Protein AF-A0A368NRH1-F1 (afdb_monomer_lite)

Sequence (170 aa):
MRRTTVAALVFIGTIIFSEVVGFGVSTLIMRAVRAFGGPPAVKIDLQSKLGCPSGSLADLKRRFSDDTLKLERGADSLFICSDNSINTTVEDAPRVLAREFPGCLNYITGSLRMLRESDAICALPDNRGYICDGVKGTEGQGIDALGTQSSVVSLCTPETLTKFGFALGF

Organism: Agrobacterium vitis (NCBI:txid373)

Secondary structure (DSSP, 8-state):
----------------------SSHHHHHHHHHHHHSPSPEEEEEEESSTT-GGGBHHHHHTTSS-TT-EEETTGGGEEEEEEEEEEEETTTHHHHHHHH-TTTEEEETTEEEE-TT-TTEEEPGGG--EEEETTGGGS---GGGG--TTPPPPBPPHHHHHHHT-----

Foldseek 3Di:
DDDDDDDDDDDDDDDDDDDDDPDDPVVVVVVVVVVPDDADKDKQQQAQAPQSVSQQQLVLLVQAPDPLAAEALQSNLEREHDRDMDIDGSDCVLVVVCQQQVLAWDDDDRYTAGQQQGPQKAAEPPRSGIYGDSVSRNDHDDPCSSPDSPRHHHHDDPVSCVRSVHDDDD

Radius of gyration: 26.69 Å; chains: 1; bounding box: 38×49×93 Å

pLDDT: mean 78.67, std 19.0, range [37.0, 95.38]

Structure (mmCIF, N/CA/C/O backbone):
data_AF-A0A368NRH1-F1
#
_entry.id   AF-A0A368NRH1-F1
#
loop_
_atom_site.group_PDB
_atom_site.id
_atom_site.type_symbol
_atom_site.label_atom_id
_atom_site.label_alt_id
_atom_site.label_comp_id
_atom_site.label_asym_id
_atom_site.label_entity_id
_atom_site.label_seq_id
_atom_site.pdbx_PDB_ins_code
_atom_site.Cartn_x
_atom_site.Cartn_y
_atom_site.Cartn_z
_atom_site.occupancy
_atom_site.B_iso_or_equiv
_atom_site.auth_seq_id
_atom_site.auth_comp_id
_atom_site.auth_asym_id
_atom_site.auth_atom_id
_atom_site.pdbx_PDB_model_num
ATOM 1 N N . MET A 1 1 ? 16.362 22.471 -75.615 1.00 40.59 1 MET A N 1
ATOM 2 C CA . MET A 1 1 ? 16.779 21.181 -76.215 1.00 40.59 1 MET A CA 1
ATOM 3 C C . MET A 1 1 ? 16.198 20.044 -75.385 1.00 40.59 1 MET A C 1
ATOM 5 O O . MET A 1 1 ? 16.057 20.193 -74.182 1.00 40.59 1 MET A O 1
ATOM 9 N N . ARG A 1 2 ? 15.755 18.982 -76.057 1.00 41.38 2 ARG A N 1
ATOM 10 C CA . ARG A 1 2 ? 14.773 17.968 -75.638 1.00 41.38 2 ARG A CA 1
ATOM 11 C C . ARG A 1 2 ? 15.447 16.587 -75.625 1.00 41.38 2 ARG A C 1
ATOM 13 O O . ARG A 1 2 ? 16.198 16.330 -76.561 1.00 41.38 2 ARG A O 1
ATOM 20 N N . ARG A 1 3 ? 15.148 15.744 -74.622 1.00 40.94 3 ARG A N 1
ATOM 21 C CA . ARG A 1 3 ? 15.178 14.249 -74.553 1.00 40.94 3 ARG A CA 1
ATOM 22 C C . ARG A 1 3 ? 15.087 13.882 -73.053 1.00 40.94 3 ARG A C 1
ATOM 24 O O . ARG A 1 3 ? 16.048 14.129 -72.346 1.00 40.94 3 ARG A O 1
ATOM 31 N N . THR A 1 4 ? 13.953 13.580 -72.409 1.00 40.84 4 THR A N 1
ATOM 32 C CA . THR A 1 4 ? 13.060 12.395 -72.456 1.00 40.84 4 THR A CA 1
ATOM 33 C C . THR A 1 4 ? 13.727 11.046 -72.720 1.00 40.84 4 THR A C 1
ATOM 35 O O . THR A 1 4 ? 13.985 10.727 -73.876 1.00 40.84 4 THR A O 1
ATOM 38 N N . THR A 1 5 ? 13.827 10.234 -71.659 1.00 45.88 5 THR A N 1
ATOM 39 C CA . THR A 1 5 ? 13.509 8.794 -71.661 1.00 45.88 5 THR A CA 1
ATOM 40 C C . THR A 1 5 ? 12.947 8.398 -70.294 1.00 45.88 5 THR A C 1
ATOM 42 O O . THR A 1 5 ? 13.448 8.812 -69.253 1.00 45.88 5 THR A O 1
ATOM 45 N N . VAL A 1 6 ? 11.850 7.653 -70.356 1.00 40.53 6 VAL A N 1
ATOM 46 C CA . VAL A 1 6 ? 10.971 7.148 -69.296 1.00 40.53 6 VAL A CA 1
ATOM 47 C C . VAL A 1 6 ? 11.206 5.634 -69.177 1.00 40.53 6 VAL A C 1
ATOM 49 O O . VAL A 1 6 ? 11.652 5.037 -70.154 1.00 40.53 6 VAL A O 1
ATOM 52 N N . ALA A 1 7 ? 10.769 5.041 -68.054 1.00 38.56 7 ALA A N 1
ATOM 53 C CA . ALA A 1 7 ? 10.416 3.618 -67.871 1.00 38.56 7 ALA A CA 1
ATOM 54 C C . ALA A 1 7 ? 11.584 2.615 -67.728 1.00 38.56 7 ALA A C 1
ATOM 56 O O . ALA A 1 7 ? 12.640 2.799 -68.309 1.00 38.56 7 ALA A O 1
ATOM 57 N N . ALA A 1 8 ? 11.475 1.498 -67.005 1.00 37.28 8 ALA A N 1
ATOM 58 C CA . ALA A 1 8 ? 10.444 0.944 -66.126 1.00 37.28 8 ALA A CA 1
ATOM 59 C C . ALA A 1 8 ? 11.030 -0.297 -65.406 1.00 37.28 8 ALA A C 1
ATOM 61 O O . ALA A 1 8 ? 11.963 -0.913 -65.906 1.00 37.28 8 ALA A O 1
ATOM 62 N N . LEU A 1 9 ? 10.439 -0.628 -64.251 1.00 42.88 9 LEU A N 1
ATOM 63 C CA . LEU A 1 9 ? 10.135 -1.970 -63.719 1.00 42.88 9 LEU A CA 1
ATOM 64 C C . LEU A 1 9 ? 11.063 -3.160 -64.035 1.00 42.88 9 LEU A C 1
ATOM 66 O O . LEU A 1 9 ? 11.099 -3.633 -65.164 1.00 42.88 9 LEU A O 1
ATOM 70 N N . VAL A 1 10 ? 11.540 -3.815 -62.967 1.00 42.72 10 VAL A N 1
ATOM 71 C CA . VAL A 1 10 ? 11.446 -5.284 -62.848 1.00 42.72 10 VAL A CA 1
ATOM 72 C C . VAL A 1 10 ? 10.929 -5.637 -61.448 1.00 42.72 10 VAL A C 1
ATOM 74 O O . VAL A 1 10 ? 11.670 -5.741 -60.477 1.00 42.72 10 VAL A O 1
ATOM 77 N N . PHE A 1 11 ? 9.606 -5.761 -61.362 1.00 47.41 11 PHE A N 1
ATOM 78 C CA . PHE A 1 11 ? 8.942 -6.755 -60.518 1.00 47.41 11 PHE A CA 1
ATOM 79 C C . PHE A 1 11 ? 9.050 -8.115 -61.248 1.00 47.41 11 PHE A C 1
ATOM 81 O O . PHE A 1 11 ? 9.166 -8.105 -62.473 1.00 47.41 11 PHE A O 1
ATOM 88 N N . ILE A 1 12 ? 8.889 -9.234 -60.520 1.00 44.72 12 ILE A N 1
ATOM 89 C CA . ILE A 1 12 ? 8.847 -10.663 -60.953 1.00 44.72 12 ILE A CA 1
ATOM 90 C C . ILE A 1 12 ? 10.191 -11.398 -60.724 1.00 44.72 12 ILE A C 1
ATOM 92 O O . ILE A 1 12 ? 11.237 -10.901 -61.111 1.00 44.72 12 ILE A O 1
ATOM 96 N N . GLY A 1 13 ? 10.259 -12.583 -60.103 1.00 41.16 13 GLY A N 1
ATOM 97 C CA . GLY A 1 13 ? 9.217 -13.555 -59.740 1.00 41.16 13 GLY A CA 1
ATOM 98 C C . GLY A 1 13 ? 9.699 -14.491 -58.619 1.00 41.16 13 GLY A C 1
ATOM 99 O O . GLY A 1 13 ? 10.891 -14.703 -58.441 1.00 41.16 13 GLY A O 1
ATOM 100 N N . THR A 1 14 ? 8.829 -14.822 -57.666 1.00 40.34 14 THR A N 1
ATOM 101 C CA . THR A 1 14 ? 8.005 -16.049 -57.601 1.00 40.34 14 THR A CA 1
ATOM 102 C C . THR A 1 14 ? 8.775 -17.349 -57.362 1.00 40.34 14 THR A C 1
ATOM 104 O O . THR A 1 14 ? 9.386 -17.897 -58.267 1.00 40.34 14 THR A O 1
ATOM 107 N N . ILE A 1 15 ? 8.593 -17.852 -56.136 1.00 48.81 15 ILE A N 1
ATOM 108 C CA . ILE A 1 15 ? 8.242 -19.235 -55.783 1.00 48.81 15 ILE A CA 1
ATOM 109 C C . ILE A 1 15 ? 9.122 -20.326 -56.408 1.00 48.81 15 ILE A C 1
ATOM 111 O O . ILE A 1 15 ? 8.844 -20.828 -57.492 1.00 48.81 15 ILE A O 1
ATOM 115 N N . ILE A 1 16 ? 10.076 -20.813 -55.613 1.00 42.44 16 ILE A N 1
ATOM 116 C CA . ILE A 1 16 ? 10.471 -22.220 -55.659 1.00 42.44 16 ILE A CA 1
ATOM 117 C C . ILE A 1 16 ? 10.045 -22.833 -54.326 1.00 42.44 16 ILE A C 1
ATOM 119 O O . ILE A 1 16 ? 10.648 -22.593 -53.282 1.00 42.44 16 ILE A O 1
ATOM 123 N N . PHE A 1 17 ? 8.946 -23.586 -54.371 1.00 47.47 17 PHE A N 1
ATOM 124 C CA . PHE A 1 17 ? 8.647 -24.610 -53.380 1.00 47.47 17 PHE A CA 1
ATOM 125 C C . PHE A 1 17 ? 9.759 -25.655 -53.445 1.00 47.47 17 PHE A C 1
ATOM 127 O O . PHE A 1 17 ? 9.938 -26.280 -54.488 1.00 47.47 17 PHE A O 1
ATOM 134 N N . SER A 1 18 ? 10.472 -25.855 -52.344 1.00 37.00 18 SER A N 1
ATOM 135 C CA . SER A 1 18 ? 10.922 -27.169 -51.872 1.00 37.00 18 SER A CA 1
ATOM 136 C C . SER A 1 18 ? 11.468 -26.981 -50.461 1.00 37.00 18 SER A C 1
ATOM 138 O O . SER A 1 18 ? 12.488 -26.336 -50.266 1.00 37.00 18 SER A O 1
ATOM 140 N N . GLU A 1 19 ? 10.638 -27.416 -49.516 1.00 44.41 19 GLU A N 1
ATOM 141 C CA . GLU A 1 19 ? 10.880 -27.959 -48.176 1.00 44.41 19 GLU A CA 1
ATOM 142 C C . GLU A 1 19 ? 12.279 -27.788 -47.540 1.00 44.41 19 GLU A C 1
ATOM 144 O O . GLU A 1 19 ? 13.307 -27.925 -48.190 1.00 44.41 19 GLU A O 1
ATOM 149 N N . VAL A 1 20 ? 12.287 -27.604 -46.207 1.00 43.78 20 VAL A N 1
ATOM 150 C CA . VAL A 1 20 ? 13.444 -27.391 -45.301 1.00 43.78 20 VAL A CA 1
ATOM 151 C C . VAL A 1 20 ? 13.915 -25.917 -45.298 1.00 43.78 20 VAL A C 1
ATOM 153 O O . VAL A 1 20 ? 14.646 -25.485 -46.170 1.00 43.78 20 VAL A O 1
ATOM 156 N N . VAL A 1 21 ? 13.477 -25.010 -44.410 1.00 42.09 21 VAL A N 1
ATOM 157 C CA . VAL A 1 21 ? 13.669 -24.989 -42.948 1.00 42.09 21 VAL A CA 1
ATOM 158 C C . VAL A 1 21 ? 12.499 -24.230 -42.295 1.00 42.09 21 VAL A C 1
ATOM 160 O O . VAL A 1 21 ? 12.493 -23.005 -42.179 1.00 42.09 21 VAL A O 1
ATOM 163 N N . GLY A 1 22 ? 11.483 -24.956 -41.840 1.00 39.59 22 GLY A N 1
ATOM 164 C CA . GLY A 1 22 ? 10.405 -24.408 -41.018 1.00 39.59 22 GLY A CA 1
ATOM 165 C C . GLY A 1 22 ? 10.819 -24.252 -39.557 1.00 39.59 22 GLY A C 1
ATOM 166 O O . GLY A 1 22 ? 10.185 -24.850 -38.712 1.00 39.59 22 GLY A O 1
ATOM 167 N N . PHE A 1 23 ? 11.880 -23.509 -39.236 1.00 43.56 23 PHE A N 1
ATOM 168 C CA . PHE A 1 23 ? 12.257 -23.199 -37.848 1.00 43.56 23 PHE A CA 1
ATOM 169 C C . PHE A 1 23 ? 13.151 -21.951 -37.825 1.00 43.56 23 PHE A C 1
ATOM 171 O O . PHE A 1 23 ? 14.324 -22.026 -38.171 1.00 43.56 23 PHE A O 1
ATOM 178 N N . GLY A 1 24 ? 12.621 -20.797 -37.401 1.00 43.78 24 GLY A N 1
ATOM 179 C CA . GLY A 1 24 ? 13.482 -19.697 -36.929 1.00 43.78 24 GLY A CA 1
ATOM 180 C C . GLY A 1 24 ? 13.053 -18.263 -37.238 1.00 43.78 24 GLY A C 1
ATOM 181 O O . GLY A 1 24 ? 13.501 -17.352 -36.548 1.00 43.78 24 GLY A O 1
ATOM 182 N N . VAL A 1 25 ? 12.174 -18.017 -38.214 1.00 42.28 25 VAL A N 1
ATOM 183 C CA . VAL A 1 25 ? 11.801 -16.625 -38.552 1.00 42.28 25 VAL A CA 1
ATOM 184 C C . VAL A 1 25 ? 10.762 -16.066 -37.569 1.00 42.28 25 VAL A C 1
ATOM 186 O O . VAL A 1 25 ? 10.838 -14.906 -37.167 1.00 42.28 25 VAL A O 1
ATOM 189 N N . SER A 1 26 ? 9.847 -16.906 -37.075 1.00 47.38 26 SER A N 1
ATOM 190 C CA . SER A 1 26 ? 8.817 -16.487 -36.111 1.00 47.38 26 SER A CA 1
ATOM 191 C C . SER A 1 26 ? 9.381 -16.158 -34.725 1.00 47.38 26 SER A C 1
ATOM 193 O O . SER A 1 26 ? 8.859 -15.280 -34.045 1.00 47.38 26 SER A O 1
ATOM 195 N N . THR A 1 27 ? 10.465 -16.810 -34.298 1.00 47.38 27 THR A N 1
ATOM 196 C CA . THR A 1 27 ? 11.099 -16.556 -32.993 1.00 47.38 27 THR A CA 1
ATOM 197 C C . THR A 1 27 ? 11.981 -15.309 -32.996 1.00 47.38 27 THR A C 1
ATOM 199 O O . THR A 1 27 ? 12.048 -14.616 -31.979 1.00 47.38 27 THR A O 1
ATOM 202 N N . LEU A 1 28 ? 12.615 -14.975 -34.124 1.00 47.12 28 LEU A N 1
ATOM 203 C CA . LEU A 1 28 ? 13.419 -13.755 -34.253 1.00 47.12 28 LEU A CA 1
ATOM 204 C C . LEU A 1 28 ? 12.551 -12.495 -34.344 1.00 47.12 28 LEU A C 1
ATOM 206 O O . LEU A 1 28 ? 12.855 -11.514 -33.669 1.00 47.12 28 LEU A O 1
ATOM 210 N N . ILE A 1 29 ? 11.430 -12.537 -35.075 1.00 50.16 29 ILE A N 1
ATOM 211 C CA . ILE A 1 29 ? 10.482 -11.409 -35.132 1.00 50.16 29 ILE A CA 1
ATOM 212 C C . ILE A 1 29 ? 9.848 -11.172 -33.751 1.00 50.16 29 ILE A C 1
ATOM 214 O O . ILE A 1 29 ? 9.763 -10.034 -33.295 1.00 50.16 29 ILE A O 1
ATOM 218 N N . MET A 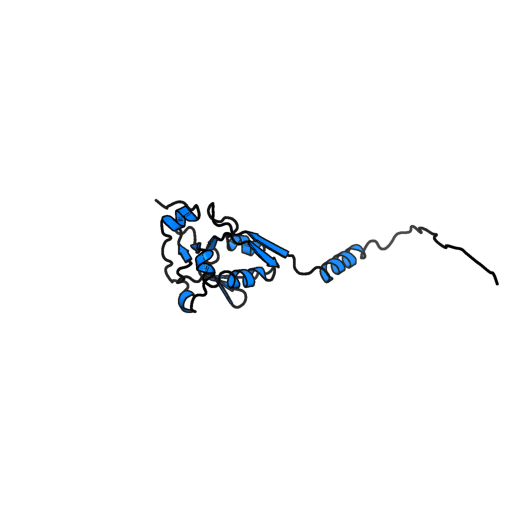1 30 ? 9.492 -12.235 -33.022 1.00 49.75 30 MET A N 1
ATOM 219 C CA . MET A 1 30 ? 8.916 -12.115 -31.676 1.00 49.75 30 MET A CA 1
ATOM 220 C C . MET A 1 30 ? 9.931 -11.590 -30.636 1.00 49.75 30 MET A C 1
ATOM 222 O O . MET A 1 30 ? 9.554 -10.854 -29.723 1.00 49.75 30 MET A O 1
ATOM 226 N N . ARG A 1 31 ? 11.230 -11.898 -30.791 1.00 47.41 31 ARG A N 1
ATOM 227 C CA . ARG A 1 31 ? 12.310 -11.295 -29.983 1.00 47.41 31 ARG A CA 1
ATOM 228 C C . ARG A 1 31 ? 12.584 -9.837 -30.355 1.00 47.41 31 ARG A C 1
ATOM 230 O O . ARG A 1 31 ? 12.831 -9.041 -29.457 1.00 47.41 31 ARG A O 1
ATOM 237 N N . ALA A 1 32 ? 12.492 -9.472 -31.634 1.00 49.22 32 ALA A N 1
ATOM 238 C CA . ALA A 1 32 ? 12.665 -8.091 -32.080 1.00 49.22 32 ALA A CA 1
ATOM 239 C C . ALA A 1 32 ? 11.534 -7.172 -31.579 1.00 49.22 32 ALA A C 1
ATOM 241 O O . ALA A 1 32 ? 11.808 -6.062 -31.139 1.00 49.22 32 ALA A O 1
ATOM 242 N N . VAL A 1 33 ? 10.282 -7.646 -31.534 1.00 50.41 33 VAL A N 1
ATOM 243 C CA . VAL A 1 33 ? 9.160 -6.870 -30.965 1.00 50.41 33 VAL A CA 1
ATOM 244 C C . VAL A 1 33 ? 9.328 -6.648 -29.452 1.00 50.41 33 VAL A C 1
ATOM 246 O O . VAL A 1 33 ? 9.021 -5.566 -28.958 1.00 50.41 33 VAL A O 1
ATOM 249 N N . ARG A 1 34 ? 9.903 -7.612 -28.715 1.00 50.22 34 ARG A N 1
ATOM 250 C CA . ARG A 1 34 ? 10.279 -7.424 -27.297 1.00 50.22 34 ARG A CA 1
ATOM 251 C C . ARG A 1 34 ? 11.492 -6.512 -27.088 1.00 50.22 34 ARG A C 1
ATOM 253 O O . ARG A 1 34 ? 11.637 -5.975 -26.002 1.00 50.22 34 ARG A O 1
ATOM 260 N N . ALA A 1 35 ? 12.350 -6.337 -28.093 1.00 51.16 35 ALA A N 1
ATOM 261 C CA . ALA A 1 35 ? 13.535 -5.484 -27.990 1.00 51.16 35 ALA A CA 1
ATOM 262 C C . ALA A 1 35 ? 13.232 -3.983 -28.184 1.00 51.16 35 ALA A C 1
ATOM 264 O O . ALA A 1 35 ? 14.062 -3.155 -27.823 1.00 51.16 35 ALA A O 1
ATOM 265 N N . PHE A 1 36 ? 12.059 -3.630 -28.730 1.00 53.44 36 PHE A N 1
ATOM 266 C CA . PHE A 1 36 ? 11.663 -2.238 -29.005 1.00 53.44 36 PHE A CA 1
ATOM 267 C C . PHE A 1 36 ? 10.376 -1.783 -28.295 1.00 53.44 36 PHE A C 1
ATOM 269 O O . PHE A 1 36 ? 10.039 -0.602 -28.348 1.00 53.44 36 PHE A O 1
ATOM 276 N N . GLY A 1 37 ? 9.651 -2.684 -27.627 1.00 53.78 37 GLY A N 1
ATOM 277 C CA . GLY A 1 37 ? 8.519 -2.321 -26.775 1.00 53.78 37 GLY A CA 1
ATOM 278 C C . GLY A 1 37 ? 9.011 -1.922 -25.389 1.00 53.78 37 GLY A C 1
ATOM 279 O O . GLY A 1 37 ? 9.539 -2.767 -24.672 1.00 53.78 37 GLY A O 1
ATOM 280 N N . GLY A 1 38 ? 8.848 -0.652 -25.009 1.00 61.22 38 GLY A N 1
ATOM 281 C CA . GLY A 1 38 ? 9.067 -0.217 -23.626 1.00 61.22 38 GLY A CA 1
ATOM 282 C C . GLY A 1 38 ? 8.230 -1.038 -22.628 1.00 61.22 38 GLY A C 1
ATOM 283 O O . GLY A 1 38 ? 7.280 -1.715 -23.037 1.00 61.22 38 GLY A O 1
ATOM 284 N N . PRO A 1 39 ? 8.569 -1.006 -21.327 1.00 68.75 39 PRO A N 1
ATOM 285 C CA . PRO A 1 39 ? 7.864 -1.787 -20.317 1.00 68.75 39 PRO A CA 1
ATOM 286 C C . PRO A 1 39 ? 6.352 -1.509 -20.372 1.00 68.75 39 PRO A C 1
ATOM 288 O O . PRO A 1 39 ? 5.951 -0.357 -20.578 1.00 68.75 39 PRO A O 1
ATOM 291 N N . PRO A 1 40 ? 5.495 -2.542 -20.234 1.00 78.62 40 PRO A N 1
ATOM 292 C CA . PRO A 1 40 ? 4.072 -2.382 -20.477 1.00 78.62 40 PRO A CA 1
ATOM 293 C C . PRO A 1 40 ? 3.474 -1.350 -19.521 1.00 78.62 40 PRO A C 1
ATOM 295 O O . PRO A 1 40 ? 3.648 -1.426 -18.300 1.00 78.62 40 PRO A O 1
ATOM 298 N N . ALA A 1 41 ? 2.776 -0.372 -20.096 1.00 82.62 41 ALA A N 1
ATOM 299 C CA . ALA A 1 41 ? 2.061 0.635 -19.332 1.00 82.62 41 ALA A CA 1
ATOM 300 C C . ALA A 1 41 ? 0.893 -0.013 -18.578 1.00 82.62 41 ALA A C 1
ATOM 302 O O . ALA A 1 41 ? 0.161 -0.842 -19.124 1.00 82.62 41 ALA A O 1
ATOM 303 N N . VAL A 1 42 ? 0.705 0.395 -17.328 1.00 85.56 42 VAL A N 1
ATOM 304 C CA . VAL A 1 42 ? -0.390 -0.027 -16.463 1.00 85.56 42 VAL A CA 1
ATOM 305 C C . VAL A 1 42 ? -1.068 1.204 -15.873 1.00 85.56 42 VAL A C 1
ATOM 307 O O . VAL A 1 42 ? -0.416 2.143 -15.410 1.00 85.56 42 VAL A O 1
ATOM 310 N N . LYS A 1 43 ? -2.399 1.187 -15.894 1.00 87.62 43 LYS A N 1
ATOM 311 C CA . LYS A 1 43 ? -3.235 2.149 -15.182 1.00 87.62 43 LYS A CA 1
ATOM 312 C C . LYS A 1 43 ? -3.776 1.484 -13.923 1.00 87.62 43 LYS A C 1
ATOM 314 O O . LYS A 1 43 ? -4.375 0.410 -13.998 1.00 87.62 43 LYS A O 1
ATOM 319 N N . ILE A 1 44 ? -3.543 2.112 -12.778 1.00 87.19 44 ILE A N 1
ATOM 320 C CA . ILE A 1 44 ? -4.012 1.660 -11.470 1.00 87.19 44 ILE A CA 1
ATOM 321 C C . ILE A 1 44 ? -5.106 2.623 -11.019 1.00 87.19 44 ILE A C 1
ATOM 323 O O . ILE A 1 44 ? -4.828 3.770 -10.676 1.00 87.19 44 ILE A O 1
ATOM 327 N N . ASP A 1 45 ? -6.349 2.154 -11.041 1.00 87.00 45 ASP A N 1
ATOM 328 C CA . ASP A 1 45 ? -7.510 2.890 -10.546 1.00 87.00 45 ASP A CA 1
ATOM 329 C C . ASP A 1 45 ? -7.806 2.426 -9.120 1.00 87.00 45 ASP A C 1
ATOM 331 O O . ASP A 1 45 ? -8.258 1.305 -8.929 1.00 87.00 45 ASP A O 1
ATOM 335 N N . LEU A 1 46 ? -7.522 3.253 -8.116 1.00 85.38 46 LEU A N 1
ATOM 336 C CA . LEU A 1 46 ? -7.585 2.832 -6.710 1.00 85.38 46 LEU A CA 1
ATOM 337 C C . LEU A 1 46 ? -9.021 2.784 -6.179 1.00 85.38 46 LEU A C 1
ATOM 339 O O . LEU A 1 46 ? -9.373 1.861 -5.447 1.00 85.38 46 LEU A O 1
ATOM 343 N N . GLN A 1 47 ? -9.856 3.710 -6.660 1.00 86.88 47 GLN A N 1
ATOM 344 C CA . GLN A 1 47 ? -11.244 3.933 -6.253 1.00 86.88 47 GLN A CA 1
ATOM 345 C C . GLN A 1 47 ? -11.361 4.316 -4.767 1.00 86.88 47 GLN A C 1
ATOM 347 O O . GLN A 1 47 ? -10.760 3.715 -3.885 1.00 86.88 47 GLN A O 1
ATOM 352 N N . SER A 1 48 ? -12.180 5.319 -4.462 1.00 86.31 48 SER A N 1
ATOM 353 C CA . SER A 1 48 ? -12.432 5.772 -3.084 1.00 86.31 48 SER A CA 1
ATOM 354 C C . SER A 1 48 ? -13.750 5.242 -2.504 1.00 86.31 48 SER A C 1
ATOM 356 O O . SER A 1 48 ? -14.220 5.720 -1.477 1.00 86.31 48 SER A O 1
ATOM 358 N N . LYS A 1 49 ? -14.418 4.304 -3.180 1.00 85.75 49 LYS A N 1
ATOM 359 C CA . LYS A 1 49 ? -15.762 3.833 -2.812 1.00 85.75 49 LYS A CA 1
ATOM 360 C C . LYS A 1 49 ? -15.853 2.319 -2.917 1.00 85.75 49 LYS A C 1
ATOM 362 O O . LYS A 1 49 ? -14.991 1.682 -3.519 1.00 85.75 49 LYS A O 1
ATOM 367 N N . LEU A 1 50 ? -16.942 1.766 -2.377 1.00 85.19 50 LEU A N 1
ATOM 368 C CA . LEU A 1 50 ? -17.288 0.342 -2.472 1.00 85.19 50 LEU A CA 1
ATOM 369 C C . LEU A 1 50 ? -16.199 -0.592 -1.914 1.00 85.19 50 LEU A C 1
ATOM 371 O O . LEU A 1 50 ? -16.006 -1.694 -2.419 1.00 85.19 50 LEU A O 1
ATOM 375 N N . GLY A 1 51 ? -15.461 -0.143 -0.899 1.00 81.00 51 GLY A N 1
ATOM 376 C CA . GLY A 1 51 ? -14.363 -0.900 -0.305 1.00 81.00 51 GLY A CA 1
ATOM 377 C C . GLY A 1 51 ? -13.071 -0.894 -1.128 1.00 81.00 51 GLY A C 1
ATOM 378 O O . GLY A 1 51 ? -12.216 -1.742 -0.899 1.00 81.00 51 GLY A O 1
ATOM 379 N N . CYS A 1 52 ? -12.922 0.030 -2.085 1.00 87.38 52 CYS A N 1
ATOM 380 C CA . CYS A 1 52 ? -11.690 0.261 -2.855 1.00 87.38 52 CYS A CA 1
ATOM 381 C C . CYS A 1 52 ? -11.101 -1.034 -3.460 1.00 87.38 52 CYS A C 1
ATOM 383 O O . CYS A 1 52 ? -9.924 -1.347 -3.257 1.00 87.38 52 CYS A O 1
ATOM 385 N N . PRO A 1 53 ? -11.904 -1.825 -4.203 1.00 83.69 53 PRO A N 1
ATOM 386 C CA . PRO A 1 53 ? -11.548 -3.192 -4.598 1.00 83.69 53 PRO A CA 1
ATOM 387 C C . PRO A 1 53 ? -10.318 -3.260 -5.511 1.00 83.69 53 PRO A C 1
ATOM 389 O O . PRO A 1 53 ? -9.605 -4.258 -5.532 1.00 83.69 53 PRO A O 1
ATOM 392 N N . SER A 1 54 ? -10.050 -2.191 -6.263 1.00 85.56 54 SER A N 1
ATOM 393 C CA . SER A 1 54 ? -8.882 -2.093 -7.145 1.00 85.56 54 SER A CA 1
ATOM 394 C C . SER A 1 54 ? -7.647 -1.488 -6.458 1.00 85.56 54 SER A C 1
ATOM 396 O O . SER A 1 54 ? -6.561 -1.500 -7.036 1.00 85.56 54 SER A O 1
ATOM 398 N N . GLY A 1 55 ? -7.797 -1.009 -5.218 1.00 87.50 55 GLY A N 1
ATOM 399 C CA . GLY A 1 55 ? -6.728 -0.490 -4.366 1.00 87.50 55 GLY A CA 1
ATOM 400 C C . GLY A 1 55 ? -6.058 -1.536 -3.469 1.00 87.50 55 GLY A C 1
ATOM 401 O O . GLY A 1 55 ? -5.167 -1.187 -2.697 1.00 87.50 55 GLY A O 1
ATOM 402 N N . SER A 1 56 ? -6.473 -2.805 -3.553 1.00 92.38 56 SER A N 1
ATOM 403 C CA . SER A 1 56 ? -5.862 -3.932 -2.836 1.00 92.38 56 SER A CA 1
ATOM 404 C C . SER A 1 56 ? -4.418 -4.158 -3.295 1.00 92.38 56 SER A C 1
ATOM 406 O O . SER A 1 56 ? -4.164 -4.561 -4.434 1.00 92.38 56 SER A O 1
ATOM 408 N N . LEU A 1 57 ? -3.449 -3.931 -2.406 1.00 91.06 57 LEU A N 1
ATOM 409 C CA . LEU A 1 57 ? -2.026 -4.099 -2.721 1.00 91.06 57 LEU A CA 1
ATOM 410 C C . LEU A 1 57 ? -1.641 -5.547 -3.032 1.00 91.06 57 LEU A C 1
ATOM 412 O O . LEU A 1 57 ? -0.776 -5.770 -3.880 1.00 91.06 57 LEU A O 1
ATOM 416 N N . ALA A 1 58 ? -2.295 -6.530 -2.410 1.00 91.31 58 ALA A N 1
ATOM 417 C CA . ALA A 1 58 ? -2.099 -7.936 -2.759 1.00 91.31 58 ALA A CA 1
ATOM 418 C C . ALA A 1 58 ? -2.530 -8.236 -4.200 1.00 91.31 58 ALA A C 1
ATOM 420 O O . ALA A 1 58 ? -1.831 -8.960 -4.914 1.00 91.31 58 ALA A O 1
ATOM 421 N N . ASP A 1 59 ? -3.646 -7.659 -4.651 1.00 90.25 59 ASP A N 1
ATOM 422 C CA . ASP A 1 59 ? -4.122 -7.851 -6.021 1.00 90.25 59 ASP A CA 1
ATOM 423 C C . ASP A 1 59 ? -3.292 -7.055 -7.032 1.00 90.25 59 ASP A C 1
ATOM 425 O O . ASP A 1 59 ? -3.033 -7.547 -8.133 1.00 90.25 59 ASP A O 1
ATOM 429 N N . LEU A 1 60 ? -2.813 -5.865 -6.654 1.00 88.06 60 LEU A N 1
ATOM 430 C CA . LEU A 1 60 ? -1.879 -5.084 -7.466 1.00 88.06 60 LEU A CA 1
ATOM 431 C C . LEU A 1 60 ? -0.529 -5.789 -7.613 1.00 88.06 60 LEU A C 1
ATOM 433 O O . LEU A 1 60 ? -0.000 -5.833 -8.722 1.00 88.06 60 LEU A O 1
ATOM 437 N N . LYS A 1 61 ? -0.018 -6.425 -6.549 1.00 89.12 61 LYS A N 1
ATOM 438 C CA . LYS A 1 61 ? 1.231 -7.197 -6.599 1.00 89.12 61 LYS A CA 1
ATOM 439 C C . LYS A 1 61 ? 1.214 -8.266 -7.691 1.00 89.12 61 LYS A C 1
ATOM 441 O O . LYS A 1 61 ? 2.218 -8.439 -8.370 1.00 89.12 61 LYS A O 1
ATOM 446 N N . ARG A 1 62 ? 0.076 -8.929 -7.919 1.00 87.62 62 ARG A N 1
ATOM 447 C CA . ARG A 1 62 ? -0.074 -9.940 -8.987 1.00 87.62 62 ARG A CA 1
ATOM 448 C C . ARG A 1 62 ? 0.062 -9.372 -10.405 1.00 87.62 62 ARG A C 1
ATOM 450 O O . ARG A 1 62 ? 0.151 -10.143 -11.353 1.00 87.62 62 ARG A O 1
ATOM 457 N N . ARG A 1 63 ? 0.008 -8.046 -10.563 1.00 85.38 63 ARG A N 1
ATOM 458 C CA . ARG A 1 63 ? 0.122 -7.344 -11.851 1.00 85.38 63 ARG A CA 1
ATOM 459 C C . ARG A 1 63 ? 1.510 -6.747 -12.082 1.00 85.38 63 ARG A C 1
ATOM 461 O O . ARG A 1 63 ? 1.764 -6.258 -13.180 1.00 85.38 63 ARG A O 1
ATOM 468 N N . PHE A 1 64 ? 2.372 -6.722 -11.067 1.00 86.69 64 PHE A N 1
ATOM 469 C CA . PHE A 1 64 ? 3.731 -6.203 -11.200 1.00 86.69 64 PHE A CA 1
ATOM 470 C C . PHE A 1 64 ? 4.641 -7.238 -11.861 1.00 86.69 64 PHE A C 1
ATOM 472 O O . PHE A 1 64 ? 4.384 -8.436 -11.787 1.00 86.69 64 PHE A O 1
ATOM 479 N N . SER A 1 65 ? 5.718 -6.771 -12.493 1.00 81.62 65 SER A N 1
ATOM 480 C CA . SER A 1 65 ? 6.704 -7.662 -13.124 1.00 81.62 65 SER A CA 1
ATOM 481 C C . SER A 1 65 ? 7.636 -8.350 -12.125 1.00 81.62 65 SER A C 1
ATOM 483 O O . SER A 1 65 ? 8.289 -9.329 -12.475 1.00 81.62 65 SER A O 1
ATOM 485 N N . ASP A 1 66 ? 7.762 -7.802 -10.913 1.00 82.62 66 ASP A N 1
ATOM 486 C CA . ASP A 1 66 ? 8.704 -8.273 -9.900 1.00 82.62 66 ASP A CA 1
ATOM 487 C C . ASP A 1 66 ? 8.038 -9.257 -8.928 1.00 82.62 66 ASP A C 1
ATOM 489 O O . ASP A 1 66 ? 7.438 -8.866 -7.923 1.00 82.62 66 ASP A O 1
ATOM 493 N N . ASP A 1 67 ? 8.200 -10.551 -9.202 1.00 81.62 67 ASP A N 1
ATOM 494 C CA . ASP A 1 67 ? 7.730 -11.633 -8.328 1.00 81.62 67 ASP A CA 1
ATOM 495 C C . ASP A 1 67 ? 8.461 -11.672 -6.972 1.00 81.62 67 ASP A C 1
ATOM 497 O O . ASP A 1 67 ? 7.964 -12.259 -6.003 1.00 81.62 67 ASP A O 1
ATOM 501 N N . THR A 1 68 ? 9.636 -11.037 -6.876 1.00 86.88 68 THR A N 1
ATOM 502 C CA . THR A 1 68 ? 10.428 -10.974 -5.639 1.00 86.88 68 THR A CA 1
ATOM 503 C C . THR A 1 68 ? 9.978 -9.855 -4.704 1.00 86.88 68 THR A C 1
ATOM 505 O O . THR A 1 68 ? 10.371 -9.856 -3.532 1.00 86.88 68 THR A O 1
ATOM 508 N N . LEU A 1 69 ? 9.104 -8.955 -5.180 1.00 91.31 69 LEU A N 1
ATOM 509 C CA . LEU A 1 69 ? 8.565 -7.856 -4.393 1.00 91.31 69 LEU A CA 1
ATOM 510 C C . LEU A 1 69 ? 7.892 -8.380 -3.121 1.00 91.31 69 LEU A C 1
ATOM 512 O O . LEU A 1 69 ? 6.932 -9.159 -3.161 1.00 91.31 69 LEU A O 1
ATOM 516 N N . LYS A 1 70 ? 8.343 -7.902 -1.966 1.00 93.19 70 LYS A N 1
ATOM 517 C CA . LYS A 1 70 ? 7.733 -8.227 -0.675 1.00 93.19 70 LYS A CA 1
ATOM 518 C C . LYS A 1 70 ? 6.695 -7.180 -0.295 1.00 93.19 70 LYS A C 1
ATOM 520 O O . LYS A 1 70 ? 6.886 -5.990 -0.523 1.00 93.19 70 LYS A O 1
ATOM 525 N N . LEU A 1 71 ? 5.598 -7.644 0.295 1.00 93.06 71 LEU A N 1
ATOM 526 C CA . LEU A 1 71 ? 4.653 -6.793 1.008 1.00 93.06 71 LEU A CA 1
ATOM 527 C C . LEU A 1 71 ? 4.887 -7.057 2.491 1.00 93.06 71 LEU A C 1
ATOM 529 O O . LEU A 1 71 ? 4.774 -8.195 2.943 1.00 93.06 71 LEU A O 1
ATOM 533 N N . GLU A 1 72 ? 5.299 -6.032 3.224 1.00 93.12 72 GLU A N 1
ATOM 534 C CA . GLU A 1 72 ? 5.715 -6.148 4.620 1.00 93.12 72 GLU A CA 1
ATOM 535 C C . GLU A 1 72 ? 4.833 -5.278 5.519 1.00 93.12 72 GLU A C 1
ATOM 537 O O . GLU A 1 72 ? 4.200 -4.316 5.075 1.00 93.12 72 GLU A O 1
ATOM 542 N N . ARG A 1 73 ? 4.820 -5.595 6.820 1.00 90.62 73 ARG A N 1
ATOM 543 C CA . ARG A 1 73 ? 4.145 -4.785 7.849 1.00 90.62 73 ARG A CA 1
ATOM 544 C C . ARG A 1 73 ? 2.634 -4.648 7.673 1.00 90.62 73 ARG A C 1
ATOM 546 O O . ARG A 1 73 ? 2.050 -3.740 8.250 1.00 90.62 73 ARG A O 1
ATOM 553 N N . GLY A 1 74 ? 1.992 -5.570 6.957 1.00 89.56 74 GLY A N 1
ATOM 554 C CA . GLY A 1 74 ? 0.552 -5.542 6.686 1.00 89.56 74 GLY A CA 1
ATOM 555 C C . GLY A 1 74 ? 0.187 -4.927 5.335 1.00 89.56 74 GLY A C 1
ATOM 556 O O . GLY A 1 74 ? -0.997 -4.814 5.030 1.00 89.56 74 GLY A O 1
ATOM 557 N N . ALA A 1 75 ? 1.176 -4.559 4.508 1.00 93.00 75 ALA A N 1
ATOM 558 C CA . ALA A 1 75 ? 0.935 -4.068 3.150 1.00 93.00 75 ALA A CA 1
ATOM 559 C C . ALA A 1 75 ? 0.221 -5.098 2.251 1.00 93.00 75 ALA A C 1
ATOM 561 O O . ALA A 1 75 ? -0.398 -4.723 1.264 1.00 93.00 75 ALA A O 1
ATOM 562 N N . ASP A 1 76 ? 0.281 -6.386 2.586 1.00 92.88 76 ASP A N 1
ATOM 563 C CA . ASP A 1 76 ? -0.460 -7.468 1.931 1.00 92.88 76 ASP A CA 1
ATOM 564 C C . ASP A 1 76 ? -1.973 -7.405 2.183 1.00 92.88 76 ASP A C 1
ATOM 566 O O . ASP A 1 76 ? -2.750 -7.885 1.367 1.00 92.88 76 ASP A O 1
ATOM 570 N N . SER A 1 77 ? -2.393 -6.767 3.273 1.00 93.38 77 SER A N 1
ATOM 571 C CA . SER A 1 77 ? -3.803 -6.569 3.628 1.00 93.38 77 SER A CA 1
ATOM 572 C C . SER A 1 77 ? -4.218 -5.092 3.554 1.00 93.38 77 SER A C 1
ATOM 574 O O . SER A 1 77 ? -5.212 -4.697 4.162 1.00 93.38 77 SER A O 1
ATOM 576 N N . LEU A 1 78 ? -3.438 -4.254 2.861 1.00 94.94 78 LEU A N 1
ATOM 577 C CA . LEU A 1 78 ? -3.680 -2.817 2.742 1.00 94.94 78 LEU A CA 1
ATOM 578 C C . LEU A 1 78 ? -4.494 -2.492 1.480 1.00 94.94 78 LEU A C 1
ATOM 580 O O . LEU A 1 78 ? -4.149 -2.899 0.367 1.00 94.94 78 LEU A O 1
ATOM 584 N N . PHE A 1 79 ? -5.542 -1.697 1.673 1.00 95.38 79 PHE A N 1
ATOM 585 C CA . PHE A 1 79 ? -6.383 -1.117 0.633 1.00 95.38 79 PHE A CA 1
ATOM 586 C C . PHE A 1 79 ? -6.080 0.376 0.527 1.00 95.38 79 PHE A C 1
ATOM 588 O O . PHE A 1 79 ? -6.287 1.125 1.481 1.00 95.38 79 PHE A O 1
ATOM 595 N N . ILE A 1 80 ? -5.593 0.827 -0.626 1.00 95.06 80 ILE A N 1
ATOM 596 C CA . ILE A 1 80 ? -5.410 2.256 -0.891 1.00 95.06 80 ILE A CA 1
ATOM 597 C C . ILE A 1 80 ? -6.699 2.810 -1.489 1.00 95.06 80 ILE A C 1
ATOM 599 O O . ILE A 1 80 ? -7.079 2.444 -2.598 1.00 95.06 80 ILE A O 1
ATOM 603 N N . CYS A 1 81 ? -7.348 3.715 -0.765 1.00 93.94 81 CYS A N 1
ATOM 604 C CA . CYS A 1 81 ? -8.601 4.328 -1.180 1.00 93.94 81 CYS A CA 1
ATOM 605 C C . CYS A 1 81 ? -8.363 5.748 -1.690 1.00 93.94 81 CYS A C 1
ATOM 607 O O . CYS A 1 81 ? -8.224 6.682 -0.900 1.00 93.94 81 CYS A O 1
ATOM 609 N N . SER A 1 82 ? -8.328 5.928 -3.010 1.00 90.94 82 SER A N 1
ATOM 610 C CA . SER A 1 82 ? -8.088 7.233 -3.638 1.00 90.94 82 SER A CA 1
ATOM 611 C C . SER A 1 82 ? -8.934 7.414 -4.895 1.00 90.94 82 SER A C 1
ATOM 613 O O . SER A 1 82 ? -9.187 6.458 -5.627 1.00 90.94 82 SER A O 1
ATOM 615 N N . ASP A 1 83 ? -9.345 8.653 -5.162 1.00 88.25 83 ASP A N 1
ATOM 616 C CA . ASP A 1 83 ? -9.961 9.039 -6.440 1.00 88.25 83 ASP A CA 1
ATOM 617 C C . ASP A 1 83 ? -8.927 9.174 -7.567 1.00 88.25 83 ASP A C 1
ATOM 619 O O . ASP A 1 83 ? -9.287 9.241 -8.744 1.00 88.25 83 ASP A O 1
ATOM 623 N N . ASN A 1 84 ? -7.638 9.184 -7.221 1.00 84.25 84 ASN A N 1
ATOM 624 C CA . ASN A 1 84 ? -6.563 9.315 -8.188 1.00 84.25 84 ASN A CA 1
ATOM 625 C C . ASN A 1 84 ? -6.325 7.995 -8.927 1.00 84.25 84 ASN A C 1
ATOM 627 O O . ASN A 1 84 ? -6.281 6.911 -8.337 1.00 84.25 84 ASN A O 1
ATOM 631 N N . SER A 1 85 ? -6.096 8.111 -10.234 1.00 87.69 85 SER A N 1
ATOM 632 C CA . SER A 1 85 ? -5.565 7.027 -11.054 1.00 87.69 85 SER A CA 1
ATOM 633 C C . SER A 1 85 ? -4.071 7.221 -11.268 1.00 87.69 85 SER A C 1
ATOM 635 O O . SER A 1 85 ? -3.641 8.322 -11.619 1.00 87.69 85 SER A O 1
ATOM 637 N N . ILE A 1 86 ? -3.294 6.153 -11.141 1.00 89.69 86 ILE A N 1
ATOM 638 C CA . ILE A 1 86 ? -1.853 6.176 -11.385 1.00 89.69 86 ILE A CA 1
ATOM 639 C C . ILE A 1 86 ? -1.574 5.568 -12.753 1.00 89.69 86 ILE A C 1
ATOM 641 O O . ILE A 1 86 ? -1.917 4.416 -13.010 1.00 89.69 86 ILE A O 1
ATOM 645 N N . ASN A 1 87 ? -0.906 6.333 -13.612 1.00 89.31 87 ASN A N 1
ATOM 646 C CA . ASN A 1 87 ? -0.374 5.841 -14.877 1.00 89.31 87 ASN A CA 1
ATOM 647 C C . ASN A 1 87 ? 1.121 5.573 -14.702 1.00 89.31 87 ASN A C 1
ATOM 649 O O . ASN A 1 87 ? 1.891 6.481 -14.392 1.00 89.31 87 ASN A O 1
ATOM 653 N N . THR A 1 88 ? 1.533 4.322 -14.870 1.00 90.31 88 THR A N 1
ATOM 654 C CA . THR A 1 88 ? 2.920 3.895 -14.662 1.00 90.31 88 THR A CA 1
ATOM 655 C C . THR A 1 88 ? 3.240 2.686 -15.542 1.00 90.31 88 THR A C 1
ATOM 657 O O . THR A 1 88 ? 2.476 2.348 -16.443 1.00 90.31 88 THR A O 1
ATOM 660 N N . THR A 1 89 ? 4.382 2.051 -15.327 1.00 88.25 89 THR A N 1
ATOM 661 C CA . THR A 1 89 ? 4.775 0.789 -15.953 1.00 88.25 89 THR A CA 1
ATOM 662 C C . THR A 1 89 ? 4.681 -0.318 -14.909 1.00 88.25 89 THR A C 1
ATOM 664 O O . THR A 1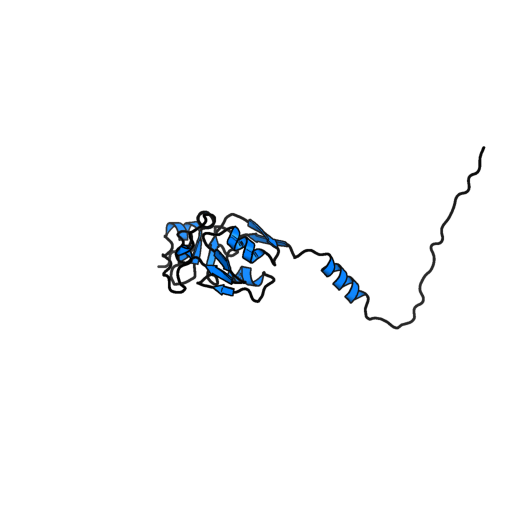 89 ? 4.784 -0.065 -13.709 1.00 88.25 89 THR A O 1
ATOM 667 N N . VAL A 1 90 ? 4.490 -1.561 -15.339 1.00 86.06 90 VAL A N 1
ATOM 668 C CA . VAL A 1 90 ? 4.450 -2.719 -14.421 1.00 86.06 90 VAL A CA 1
ATOM 669 C C . VAL A 1 90 ? 5.723 -2.886 -13.574 1.00 86.06 90 VAL A C 1
ATOM 671 O O . VAL A 1 90 ? 5.660 -3.464 -12.491 1.00 86.06 90 VAL A O 1
ATOM 674 N N . GLU A 1 91 ? 6.862 -2.371 -14.046 1.00 87.19 91 GLU A N 1
ATOM 675 C CA . GLU A 1 91 ? 8.156 -2.409 -13.352 1.00 87.19 91 GLU A CA 1
ATOM 676 C C . GLU A 1 91 ? 8.289 -1.289 -12.313 1.00 87.19 91 GLU A C 1
ATOM 678 O O . GLU A 1 91 ? 8.813 -1.506 -11.220 1.00 87.19 91 GLU A O 1
ATOM 683 N N . ASP A 1 92 ? 7.793 -0.089 -12.625 1.00 89.81 92 ASP A N 1
ATOM 684 C CA . ASP A 1 92 ? 7.903 1.065 -11.731 1.00 89.81 92 ASP A CA 1
ATOM 685 C C . ASP A 1 92 ? 6.722 1.208 -10.775 1.00 89.81 92 ASP A C 1
ATOM 687 O O . ASP A 1 92 ? 6.823 1.956 -9.801 1.00 89.81 92 ASP A O 1
ATOM 691 N N . ALA A 1 93 ? 5.632 0.470 -10.997 1.00 90.00 93 ALA A N 1
ATOM 692 C CA . ALA A 1 93 ? 4.416 0.556 -10.200 1.00 90.00 93 ALA A CA 1
ATOM 693 C C . ALA A 1 93 ? 4.645 0.505 -8.676 1.00 90.00 93 ALA A C 1
ATOM 695 O O . ALA A 1 93 ? 4.089 1.367 -7.992 1.00 90.00 93 ALA A O 1
ATOM 696 N N . PRO A 1 94 ? 5.491 -0.385 -8.110 1.00 91.88 94 PRO A N 1
ATOM 697 C CA . PRO A 1 94 ? 5.754 -0.382 -6.669 1.00 91.88 94 PRO A CA 1
ATOM 698 C C . PRO A 1 94 ? 6.383 0.932 -6.189 1.00 91.88 94 PRO A C 1
ATOM 700 O O . PRO A 1 94 ? 5.955 1.516 -5.195 1.00 91.88 94 PRO A O 1
ATOM 703 N N . ARG A 1 95 ? 7.378 1.437 -6.928 1.00 92.56 95 ARG A N 1
ATOM 704 C CA . ARG A 1 95 ? 8.064 2.697 -6.608 1.00 92.56 95 ARG A CA 1
ATOM 705 C C . ARG A 1 95 ? 7.135 3.893 -6.750 1.00 92.56 95 ARG A C 1
ATOM 707 O O . ARG A 1 95 ? 7.170 4.789 -5.911 1.00 92.56 95 ARG A O 1
ATOM 714 N N . VAL A 1 96 ? 6.308 3.904 -7.792 1.00 93.38 96 VAL A N 1
ATOM 715 C CA . VAL A 1 96 ? 5.327 4.967 -8.010 1.00 93.38 96 VAL A CA 1
ATOM 716 C C . VAL A 1 96 ? 4.283 4.965 -6.901 1.00 93.38 96 VAL A C 1
ATOM 718 O O . VAL A 1 96 ? 4.050 6.018 -6.328 1.00 93.38 96 VAL A O 1
ATOM 721 N N . LEU A 1 97 ? 3.736 3.812 -6.507 1.00 92.75 97 LEU A N 1
ATOM 722 C CA . LEU A 1 97 ? 2.774 3.734 -5.400 1.00 92.75 97 LEU A CA 1
ATOM 723 C C . LEU A 1 97 ? 3.333 4.309 -4.093 1.00 92.75 97 LEU A C 1
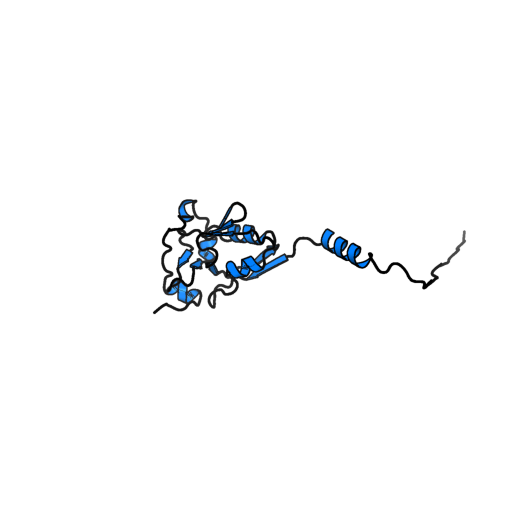ATOM 725 O O . LEU A 1 97 ? 2.652 5.093 -3.439 1.00 92.75 97 LEU A O 1
ATOM 729 N N . ALA A 1 98 ? 4.574 3.974 -3.732 1.00 93.50 98 ALA A N 1
ATOM 730 C CA . ALA A 1 98 ? 5.207 4.526 -2.532 1.00 93.50 98 ALA A CA 1
ATOM 731 C C . ALA A 1 98 ? 5.498 6.032 -2.633 1.00 93.50 98 ALA A C 1
ATOM 733 O O . ALA A 1 98 ? 5.523 6.723 -1.620 1.00 93.50 98 ALA A O 1
ATOM 734 N N . ARG A 1 99 ? 5.711 6.555 -3.846 1.00 93.06 99 ARG A N 1
ATOM 735 C CA . ARG A 1 99 ? 5.923 7.988 -4.072 1.00 93.06 99 ARG A CA 1
ATOM 736 C C . ARG A 1 99 ? 4.620 8.786 -4.070 1.00 93.06 99 ARG A C 1
ATOM 738 O O . ARG A 1 99 ? 4.630 9.917 -3.606 1.00 93.06 99 ARG A O 1
ATOM 745 N N . GLU A 1 100 ? 3.537 8.226 -4.605 1.00 93.00 100 GLU A N 1
ATOM 746 C CA . GLU A 1 100 ? 2.219 8.877 -4.618 1.00 93.00 100 GLU A CA 1
ATOM 747 C C . GLU A 1 100 ? 1.539 8.811 -3.242 1.00 93.00 100 GLU A C 1
ATOM 749 O O . GLU A 1 100 ? 0.787 9.715 -2.888 1.00 93.00 100 GLU A O 1
ATOM 754 N N . PHE A 1 101 ? 1.831 7.775 -2.445 1.00 94.19 101 PHE A N 1
ATOM 755 C CA . PHE A 1 101 ? 1.306 7.618 -1.085 1.00 94.19 101 PHE A CA 1
ATOM 756 C C . PHE A 1 101 ? 2.420 7.474 -0.036 1.00 94.19 101 PHE A C 1
ATOM 758 O O . PHE A 1 101 ? 2.487 6.442 0.647 1.00 94.19 101 PHE A O 1
ATOM 765 N N . PRO A 1 102 ? 3.290 8.488 0.127 1.00 93.56 102 PRO A N 1
ATOM 766 C CA . PRO A 1 102 ? 4.411 8.439 1.064 1.00 93.56 102 PRO A CA 1
ATOM 767 C C . PRO A 1 102 ? 3.964 8.341 2.527 1.00 93.56 102 PRO A C 1
ATOM 769 O O . PRO A 1 102 ? 4.735 7.898 3.372 1.00 93.56 102 PRO A O 1
ATOM 772 N N . GLY A 1 103 ? 2.724 8.729 2.837 1.00 92.25 103 GLY A N 1
ATOM 773 C CA . GLY A 1 103 ? 2.123 8.561 4.154 1.00 92.25 103 GLY A CA 1
ATOM 774 C C . GLY A 1 103 ? 1.592 7.154 4.414 1.00 92.25 103 GLY A C 1
ATOM 775 O O . GLY A 1 103 ? 1.304 6.826 5.557 1.00 92.25 103 GLY A O 1
ATOM 776 N N . CYS A 1 104 ? 1.478 6.292 3.404 1.00 93.88 104 CYS A N 1
ATOM 777 C CA . CYS A 1 104 ? 0.968 4.929 3.583 1.00 93.88 104 CYS A CA 1
ATOM 778 C C . CYS A 1 104 ? 2.009 3.851 3.302 1.00 93.88 104 CYS A C 1
ATOM 780 O O . CYS A 1 104 ? 1.979 2.776 3.909 1.00 93.88 104 CYS A O 1
ATOM 782 N N . LEU A 1 105 ? 2.925 4.127 2.377 1.00 94.44 105 LEU A N 1
ATOM 783 C CA . LEU A 1 105 ? 3.880 3.159 1.873 1.00 94.44 105 LEU A CA 1
ATOM 784 C C . LEU A 1 105 ? 5.292 3.728 1.845 1.00 94.44 105 LEU A C 1
ATOM 786 O O . LEU A 1 105 ? 5.527 4.866 1.457 1.00 94.44 105 LEU A O 1
ATOM 790 N N . ASN A 1 106 ? 6.247 2.864 2.164 1.00 93.19 106 ASN A N 1
ATOM 791 C CA . ASN A 1 106 ? 7.659 3.105 1.934 1.00 93.19 106 ASN A CA 1
ATOM 792 C C . ASN A 1 106 ? 8.233 1.961 1.096 1.00 93.19 106 ASN A C 1
ATOM 794 O O . ASN A 1 106 ? 8.049 0.788 1.432 1.00 93.19 106 ASN A O 1
ATOM 798 N N . TYR A 1 107 ? 8.931 2.297 0.013 1.00 92.31 107 TYR A N 1
ATOM 799 C CA . TYR A 1 107 ? 9.595 1.321 -0.842 1.00 92.31 107 TYR A CA 1
ATOM 800 C C . TYR A 1 107 ? 11.085 1.242 -0.504 1.00 92.31 107 TYR A C 1
ATOM 802 O O . TYR A 1 107 ? 11.837 2.184 -0.752 1.00 92.31 107 TYR A O 1
ATOM 810 N N . ILE A 1 108 ? 11.527 0.099 0.025 1.00 89.88 108 ILE A N 1
ATOM 811 C CA . ILE A 1 108 ? 12.934 -0.155 0.355 1.00 89.88 108 ILE A CA 1
ATOM 812 C C . ILE A 1 108 ? 13.342 -1.507 -0.222 1.00 89.88 108 ILE A C 1
ATOM 814 O O . ILE A 1 108 ? 12.814 -2.536 0.185 1.00 89.88 108 ILE A O 1
ATOM 818 N N . THR A 1 109 ? 14.323 -1.501 -1.128 1.00 86.50 109 THR A N 1
ATOM 819 C CA . THR A 1 109 ? 15.037 -2.705 -1.596 1.00 86.50 109 THR A CA 1
ATOM 820 C C . THR A 1 109 ? 14.105 -3.858 -2.005 1.00 86.50 109 THR A C 1
ATOM 822 O O . THR A 1 109 ? 14.236 -4.974 -1.509 1.00 86.50 109 THR A O 1
ATOM 825 N N . GLY A 1 110 ? 13.128 -3.591 -2.879 1.00 87.38 110 GLY A N 1
ATOM 826 C CA . GLY A 1 110 ? 12.182 -4.622 -3.333 1.00 87.38 110 GLY A CA 1
ATOM 827 C C . GLY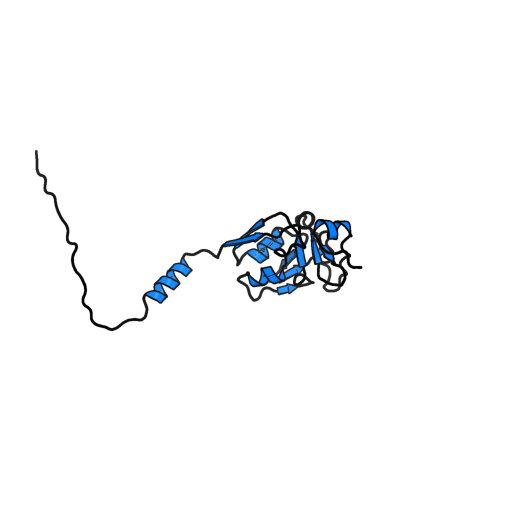 A 1 110 ? 11.120 -4.993 -2.294 1.00 87.38 110 GLY A C 1
ATOM 828 O O . GLY A 1 110 ? 10.539 -6.072 -2.353 1.00 87.38 110 GLY A O 1
ATOM 829 N N . SER A 1 111 ? 10.856 -4.119 -1.322 1.00 92.44 111 SER A N 1
ATOM 830 C CA . SER A 1 111 ? 9.785 -4.290 -0.344 1.00 92.44 111 SER A CA 1
ATOM 831 C C . SER A 1 111 ? 8.914 -3.044 -0.259 1.00 92.44 111 SER A C 1
ATOM 833 O O . SER A 1 111 ? 9.429 -1.938 -0.082 1.00 92.44 111 SER A O 1
ATOM 835 N N . LEU A 1 112 ? 7.597 -3.234 -0.352 1.00 93.75 112 LEU A N 1
ATOM 836 C CA . LEU A 1 112 ? 6.593 -2.245 0.024 1.00 93.75 112 LEU A CA 1
ATOM 837 C C . LEU A 1 112 ? 6.203 -2.458 1.483 1.00 93.75 112 LEU A C 1
ATOM 839 O O . LEU A 1 112 ? 5.636 -3.486 1.859 1.00 93.75 112 LEU A O 1
ATOM 843 N N . ARG A 1 113 ? 6.510 -1.458 2.302 1.00 94.06 113 ARG A N 1
ATOM 844 C CA . ARG A 1 113 ? 6.286 -1.461 3.745 1.00 94.06 113 ARG A CA 1
ATOM 845 C C . ARG A 1 113 ? 5.163 -0.504 4.087 1.00 94.06 113 ARG A C 1
ATOM 847 O O . ARG A 1 113 ? 5.253 0.676 3.763 1.00 94.06 113 ARG A O 1
ATOM 854 N N . MET A 1 114 ? 4.148 -1.007 4.777 1.00 94.81 114 MET A N 1
ATOM 855 C CA . MET A 1 114 ? 3.085 -0.170 5.327 1.00 94.81 114 MET A CA 1
ATOM 856 C C . MET A 1 114 ? 3.599 0.676 6.503 1.00 94.81 114 MET A C 1
ATOM 858 O O . MET A 1 114 ? 4.314 0.158 7.369 1.00 94.81 114 MET A O 1
ATOM 862 N N . LEU A 1 115 ? 3.213 1.954 6.545 1.00 93.81 115 LEU A N 1
ATOM 863 C CA . LEU A 1 115 ? 3.522 2.882 7.640 1.00 93.81 115 LEU A CA 1
ATOM 864 C C . LEU A 1 115 ? 2.500 2.735 8.773 1.00 93.81 115 LEU A C 1
ATOM 866 O O . LEU A 1 115 ? 1.468 3.398 8.803 1.00 93.81 115 LEU A O 1
ATOM 870 N N . ARG A 1 116 ? 2.764 1.821 9.705 1.00 92.88 116 ARG A N 1
ATOM 871 C CA . ARG A 1 116 ? 1.780 1.404 10.719 1.00 92.88 116 ARG A CA 1
ATOM 872 C C . ARG A 1 116 ? 1.390 2.489 11.725 1.00 92.88 116 ARG A C 1
ATOM 874 O O . ARG A 1 116 ? 0.349 2.354 12.355 1.00 92.88 116 ARG A O 1
ATOM 881 N N . GLU A 1 117 ? 2.209 3.522 11.881 1.00 91.69 117 GLU A N 1
ATOM 882 C CA . GLU A 1 117 ? 1.973 4.633 12.814 1.00 91.69 117 GLU A CA 1
ATOM 883 C C . GLU A 1 117 ? 1.560 5.921 12.088 1.00 91.69 117 GLU A C 1
ATOM 885 O O . GLU A 1 117 ? 1.525 6.991 12.682 1.00 91.69 117 GLU A O 1
ATOM 890 N N . SER A 1 118 ? 1.243 5.827 10.795 1.00 92.69 118 SER A N 1
ATOM 891 C CA . SER A 1 118 ? 0.739 6.959 10.026 1.00 92.69 118 SER A CA 1
ATOM 892 C C . SER A 1 118 ? -0.737 7.234 10.297 1.00 92.69 118 SER A C 1
ATOM 894 O O . SER A 1 118 ? -1.566 6.326 10.237 1.00 92.69 118 SER A O 1
ATOM 896 N N . ASP A 1 119 ? -1.083 8.515 10.431 1.00 90.81 119 ASP A N 1
ATOM 897 C CA . ASP A 1 119 ? -2.468 9.002 10.514 1.00 90.81 119 ASP A CA 1
ATOM 898 C C . ASP A 1 119 ? -3.282 8.783 9.225 1.00 90.81 119 ASP A C 1
ATOM 900 O O . ASP A 1 119 ? -4.508 8.960 9.206 1.00 90.81 119 ASP A O 1
ATOM 904 N N . ALA A 1 120 ? -2.609 8.428 8.127 1.00 92.88 120 ALA A N 1
ATOM 905 C CA . ALA A 1 120 ? -3.250 8.045 6.877 1.00 92.88 120 ALA A CA 1
ATOM 906 C C . ALA A 1 120 ? -3.731 6.588 6.882 1.00 92.88 120 ALA A C 1
ATOM 908 O O . ALA A 1 120 ? -4.508 6.216 6.001 1.00 92.88 120 ALA A O 1
ATOM 909 N N . ILE A 1 121 ? -3.277 5.769 7.839 1.00 94.81 121 ILE A N 1
ATOM 910 C CA . ILE A 1 121 ? -3.592 4.344 7.908 1.00 94.81 121 ILE A CA 1
ATOM 911 C C . ILE A 1 121 ? -4.497 4.052 9.100 1.00 94.81 121 ILE A C 1
ATOM 913 O O . ILE A 1 121 ? -4.240 4.463 10.228 1.00 94.81 121 ILE A O 1
ATOM 917 N N . CYS A 1 122 ? -5.546 3.275 8.855 1.00 94.62 122 CYS A N 1
ATOM 918 C CA . CYS A 1 122 ? -6.401 2.752 9.910 1.00 94.62 122 CYS A CA 1
ATOM 919 C C . CYS A 1 122 ? -6.746 1.277 9.676 1.00 94.62 122 CYS A C 1
ATOM 921 O O . CYS A 1 122 ? -6.719 0.782 8.549 1.00 94.62 122 CYS A O 1
ATOM 923 N N . ALA A 1 123 ? -7.049 0.550 10.747 1.00 94.94 123 ALA A N 1
ATOM 924 C CA . ALA A 1 123 ? -7.397 -0.864 10.707 1.00 94.94 123 ALA A CA 1
ATOM 925 C C . ALA A 1 123 ? -8.903 -1.066 10.499 1.00 94.94 123 ALA A C 1
ATOM 927 O O . ALA A 1 123 ? -9.731 -0.446 11.172 1.00 94.94 123 ALA A O 1
ATOM 928 N N . LEU A 1 124 ? -9.254 -1.977 9.591 1.00 93.00 124 LEU A N 1
ATOM 929 C CA . LEU A 1 124 ? -10.621 -2.464 9.446 1.00 93.00 124 LEU A CA 1
ATOM 930 C C . LEU A 1 124 ? -11.021 -3.291 10.679 1.00 93.00 124 LEU A C 1
ATOM 932 O O . LEU A 1 124 ? -10.178 -3.995 11.245 1.00 93.00 124 LEU A O 1
ATOM 936 N N . PRO A 1 125 ? -12.309 -3.277 11.069 1.00 89.31 125 PRO A N 1
ATOM 937 C CA . PRO A 1 125 ? -12.795 -4.155 12.125 1.00 89.31 125 PRO A CA 1
ATOM 938 C C . PRO A 1 125 ? -12.652 -5.627 11.713 1.00 89.31 125 PRO A C 1
ATOM 940 O O . PRO A 1 125 ? -12.556 -5.948 10.520 1.00 89.31 125 PRO A O 1
ATOM 943 N N . ASP A 1 126 ? -12.613 -6.503 12.717 1.00 86.12 126 ASP A N 1
ATOM 944 C CA . ASP A 1 126 ? -12.452 -7.959 12.580 1.00 86.12 126 ASP A CA 1
ATOM 945 C C . ASP A 1 126 ? -11.151 -8.391 11.890 1.00 86.12 126 ASP A C 1
ATOM 947 O O . ASP A 1 126 ? -11.074 -9.459 11.287 1.00 86.12 126 ASP A O 1
ATOM 951 N N . ASN A 1 127 ? -10.113 -7.549 11.962 1.00 83.06 127 ASN A N 1
ATOM 952 C CA . ASN A 1 127 ? -8.797 -7.811 11.376 1.00 83.06 127 ASN A CA 1
ATOM 953 C C . ASN A 1 127 ? -8.848 -8.093 9.858 1.00 83.06 127 ASN A C 1
ATOM 955 O O . ASN A 1 127 ? -8.030 -8.838 9.322 1.00 83.06 127 ASN A O 1
ATOM 959 N N . ARG A 1 128 ? -9.813 -7.484 9.150 1.00 87.50 128 ARG A N 1
ATOM 960 C CA . ARG A 1 128 ? -10.010 -7.658 7.697 1.00 87.50 128 ARG A CA 1
ATOM 961 C C . ARG A 1 128 ? -8.958 -6.959 6.831 1.00 87.50 128 ARG A C 1
ATOM 963 O O . ARG A 1 128 ? -8.987 -7.099 5.613 1.00 87.50 128 ARG A O 1
ATOM 970 N N . GLY A 1 129 ? -8.059 -6.195 7.444 1.00 92.56 129 GLY A N 1
ATOM 971 C CA . GLY A 1 129 ? -6.984 -5.480 6.769 1.00 92.56 129 GLY A CA 1
ATOM 972 C C . GLY A 1 129 ? -6.891 -4.027 7.209 1.00 92.56 129 GLY A C 1
ATOM 973 O O . GLY A 1 129 ? -7.331 -3.658 8.300 1.00 92.56 129 GLY A O 1
ATOM 974 N N . TYR A 1 130 ? -6.311 -3.203 6.346 1.00 95.00 130 TYR A N 1
ATOM 975 C CA . TYR A 1 130 ? -6.000 -1.806 6.620 1.00 95.00 130 TYR A CA 1
ATOM 976 C C . TYR A 1 130 ? -6.482 -0.918 5.477 1.00 95.00 130 TYR A C 1
ATOM 978 O O . TYR A 1 130 ? -6.444 -1.321 4.318 1.00 95.00 130 TYR A O 1
ATOM 986 N N . ILE A 1 131 ? -6.894 0.302 5.792 1.00 95.00 131 ILE A N 1
ATOM 987 C CA . ILE A 1 131 ? -7.209 1.338 4.812 1.00 95.00 131 ILE A CA 1
ATOM 988 C C . ILE A 1 131 ? -6.092 2.375 4.844 1.00 95.00 131 ILE A C 1
ATOM 990 O O . ILE A 1 131 ? -5.733 2.851 5.916 1.00 95.00 131 ILE A O 1
ATOM 994 N N . CYS A 1 132 ? -5.595 2.756 3.672 1.00 95.25 132 CYS A N 1
ATOM 995 C CA . CYS A 1 132 ? -4.885 4.009 3.456 1.00 95.25 132 CYS A CA 1
ATOM 996 C C . CYS A 1 132 ? -5.879 5.039 2.900 1.00 95.25 132 CYS A C 1
ATOM 998 O O . CYS A 1 132 ? -6.410 4.850 1.799 1.00 95.25 132 CYS A O 1
ATOM 1000 N N . ASP A 1 133 ? -6.138 6.121 3.642 1.00 93.44 133 ASP A N 1
ATOM 1001 C CA . ASP A 1 133 ? -6.873 7.274 3.113 1.00 93.44 133 ASP A CA 1
ATOM 1002 C C . ASP A 1 133 ? -5.973 7.979 2.100 1.00 93.44 133 ASP A C 1
ATOM 1004 O O . ASP A 1 133 ? -4.999 8.627 2.472 1.00 93.44 133 ASP A O 1
ATOM 1008 N N . GLY A 1 134 ? -6.291 7.855 0.813 1.00 88.69 134 GLY A N 1
ATOM 1009 C CA . GLY A 1 134 ? -5.461 8.375 -0.264 1.00 88.69 134 GLY A CA 1
ATOM 1010 C C . GLY A 1 134 ? -5.278 9.891 -0.252 1.00 88.69 134 GLY A C 1
ATOM 1011 O O . GLY A 1 134 ? -4.330 10.359 -0.867 1.00 88.69 134 GLY A O 1
ATOM 1012 N N . VAL A 1 135 ? -6.128 10.663 0.437 1.00 89.69 135 VAL A N 1
ATOM 1013 C CA . VAL A 1 135 ? -5.912 12.110 0.598 1.00 89.69 135 VAL A CA 1
ATOM 1014 C C . VAL A 1 135 ? -4.791 12.340 1.606 1.00 89.69 135 VAL A C 1
ATOM 1016 O O . VAL A 1 135 ? -3.764 12.919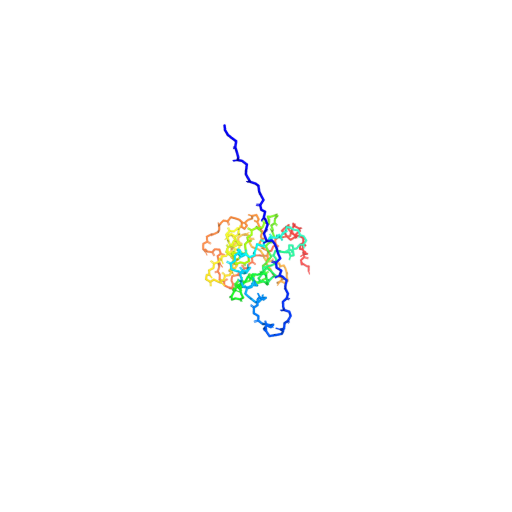 1.262 1.00 89.69 135 VAL A O 1
ATOM 1019 N N . LYS A 1 136 ? -4.934 11.791 2.817 1.00 89.25 136 LYS A N 1
ATOM 1020 C CA . LYS A 1 136 ? -3.907 11.893 3.868 1.00 89.25 136 LYS A CA 1
ATOM 1021 C C . LYS A 1 136 ? -2.610 11.181 3.487 1.00 89.25 136 LYS A C 1
ATOM 1023 O O . LYS A 1 136 ? -1.529 11.601 3.868 1.00 89.25 136 LYS A O 1
ATOM 1028 N N . GLY A 1 137 ? -2.713 10.106 2.712 1.00 88.38 137 GLY A N 1
ATOM 1029 C CA . GLY A 1 137 ? -1.586 9.294 2.273 1.00 88.38 137 GLY A CA 1
ATOM 1030 C C . GLY A 1 137 ? -0.634 10.028 1.337 1.00 88.38 137 GLY A C 1
ATOM 1031 O O . GLY A 1 137 ? 0.518 9.617 1.244 1.00 88.38 137 GLY A O 1
ATOM 1032 N N . THR A 1 138 ? -1.081 11.104 0.679 1.00 90.44 138 THR A N 1
ATOM 1033 C CA . THR A 1 138 ? -0.208 11.965 -0.141 1.00 90.44 138 THR A CA 1
ATOM 1034 C C . THR A 1 138 ? 0.700 12.861 0.702 1.00 90.44 138 THR A C 1
ATOM 1036 O O . THR A 1 138 ? 1.724 13.338 0.213 1.00 90.44 138 THR A O 1
ATOM 1039 N N . GLU A 1 139 ? 0.363 13.065 1.977 1.00 87.31 139 GLU A N 1
ATOM 1040 C CA . GLU A 1 139 ? 1.178 13.834 2.908 1.00 87.31 139 GLU A CA 1
ATOM 1041 C C . GLU A 1 139 ? 2.359 12.973 3.375 1.00 87.31 139 GLU A C 1
ATOM 1043 O O . GLU A 1 139 ? 2.196 11.844 3.843 1.00 87.31 139 GLU A O 1
ATOM 1048 N N . GLY A 1 140 ? 3.578 13.491 3.212 1.00 75.75 140 GLY A N 1
ATOM 1049 C CA . GLY A 1 140 ? 4.790 12.801 3.643 1.00 75.75 140 GLY A CA 1
ATOM 1050 C C . GLY A 1 140 ? 4.843 12.681 5.163 1.00 75.75 140 GLY A C 1
ATOM 1051 O O . GLY A 1 140 ? 4.696 13.674 5.871 1.00 75.75 140 GLY A O 1
ATOM 1052 N N . GLN A 1 141 ? 5.091 11.471 5.655 1.00 78.12 141 GLN A N 1
ATOM 1053 C CA . GLN A 1 141 ? 5.225 11.189 7.081 1.00 78.12 141 GLN A CA 1
ATOM 1054 C C . GLN A 1 141 ? 6.700 10.983 7.451 1.00 78.12 141 GLN A C 1
ATOM 1056 O O . GLN A 1 141 ? 7.511 10.555 6.625 1.00 78.12 141 GLN A O 1
ATOM 1061 N N . GLY A 1 142 ? 7.065 11.311 8.693 1.00 74.44 142 GLY A N 1
ATOM 1062 C CA . GLY A 1 142 ? 8.419 11.087 9.207 1.00 74.44 142 GLY A CA 1
ATOM 1063 C C . GLY A 1 142 ? 8.788 9.599 9.251 1.00 74.44 142 GLY A C 1
ATOM 1064 O O . GLY A 1 142 ? 7.926 8.726 9.177 1.00 74.44 142 GLY A O 1
ATOM 1065 N N . ILE A 1 143 ? 10.079 9.293 9.417 1.00 75.69 143 ILE A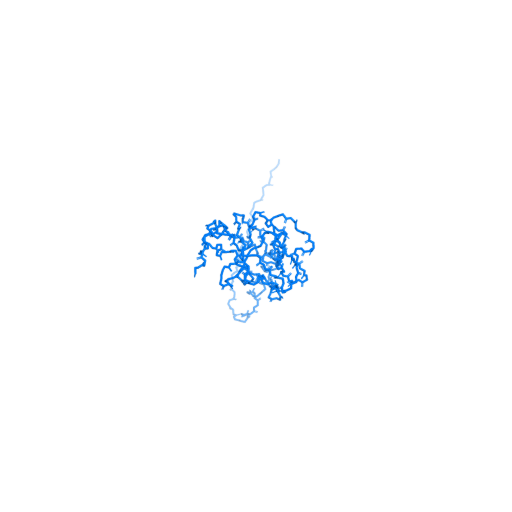 N 1
ATOM 1066 C CA . ILE A 1 143 ? 10.567 7.902 9.521 1.00 75.69 143 ILE A CA 1
ATOM 1067 C C . ILE A 1 143 ? 9.900 7.114 10.658 1.00 75.69 143 ILE A C 1
ATOM 1069 O O . ILE A 1 143 ? 9.764 5.895 10.556 1.00 75.69 143 ILE A O 1
ATOM 1073 N N . ASP A 1 144 ? 9.444 7.814 11.695 1.00 79.56 144 ASP A N 1
ATOM 1074 C CA . ASP A 1 144 ? 8.767 7.242 12.857 1.00 79.56 144 ASP A CA 1
ATOM 1075 C C . ASP A 1 144 ? 7.428 6.593 12.472 1.00 79.56 144 ASP A C 1
ATOM 1077 O O . ASP A 1 144 ? 7.080 5.537 12.993 1.00 79.56 144 ASP A O 1
ATOM 1081 N N . ALA A 1 145 ? 6.741 7.117 11.448 1.00 80.75 145 ALA A N 1
ATOM 1082 C CA . ALA A 1 145 ? 5.469 6.575 10.966 1.00 80.75 145 ALA A CA 1
ATOM 1083 C C . ALA A 1 145 ? 5.587 5.152 10.386 1.00 80.75 145 ALA A C 1
ATOM 1085 O O . ALA A 1 145 ? 4.585 4.447 10.231 1.00 80.75 145 ALA A O 1
ATOM 1086 N N . LEU A 1 146 ? 6.806 4.683 10.086 1.00 83.56 146 LEU A N 1
ATOM 1087 C CA . LEU A 1 146 ? 7.044 3.298 9.678 1.00 83.56 146 LEU A CA 1
ATOM 1088 C C . LEU A 1 146 ? 6.664 2.295 10.787 1.00 83.56 146 LEU A C 1
ATOM 1090 O O . LEU A 1 146 ? 6.303 1.149 10.481 1.00 83.56 146 LEU A O 1
ATOM 1094 N N . GLY A 1 147 ? 6.770 2.712 12.054 1.00 82.25 147 GLY A N 1
ATOM 1095 C CA . GLY A 1 147 ? 6.530 1.896 13.240 1.00 82.25 147 GLY A CA 1
ATOM 1096 C C . GLY A 1 147 ? 7.393 0.631 13.305 1.00 82.25 147 GLY A C 1
ATOM 1097 O O . GLY A 1 147 ? 8.463 0.524 12.696 1.00 82.25 147 GLY A O 1
ATOM 1098 N N . THR A 1 148 ? 6.908 -0.384 14.012 1.00 82.69 148 THR A N 1
ATOM 1099 C CA . THR A 1 148 ? 7.440 -1.759 14.059 1.00 82.69 148 THR A CA 1
ATOM 1100 C C . THR A 1 148 ? 6.418 -2.739 13.485 1.00 82.69 148 THR A C 1
ATOM 1102 O O . THR A 1 148 ? 5.246 -2.402 13.368 1.00 82.69 148 THR A O 1
ATOM 1105 N N . GLN A 1 149 ? 6.806 -3.980 13.158 1.00 78.81 149 GLN A N 1
ATOM 1106 C CA . GLN A 1 149 ? 5.853 -5.007 12.687 1.00 78.81 149 GLN A CA 1
ATOM 1107 C C . GLN A 1 149 ? 4.698 -5.240 13.684 1.00 78.81 149 GLN A C 1
ATOM 1109 O O . GLN A 1 149 ? 3.585 -5.559 13.275 1.00 78.81 149 GLN A O 1
ATOM 1114 N N . SER A 1 150 ? 4.970 -5.066 14.977 1.00 83.31 150 SER A N 1
ATOM 1115 C CA . SER A 1 150 ? 4.027 -5.215 16.087 1.00 83.31 150 SER A CA 1
ATOM 1116 C C . SER A 1 150 ? 3.264 -3.937 16.443 1.00 83.31 150 SER A C 1
ATOM 1118 O O . SER A 1 150 ? 2.405 -3.997 17.318 1.00 83.31 150 SER A O 1
ATOM 1120 N N . SER A 1 151 ? 3.557 -2.793 15.811 1.00 87.88 151 SER A N 1
ATOM 1121 C CA . SER A 1 151 ? 2.861 -1.541 16.128 1.00 87.88 151 SER A CA 1
ATOM 1122 C C . SER A 1 151 ? 1.366 -1.695 15.863 1.00 87.88 151 SER A C 1
ATOM 1124 O O . SER A 1 151 ? 0.951 -2.196 14.808 1.00 87.88 151 SER A O 1
ATOM 1126 N N . VAL A 1 152 ? 0.561 -1.310 16.849 1.00 88.06 152 VAL A N 1
ATOM 1127 C CA . VAL A 1 152 ? -0.897 -1.365 16.768 1.00 88.06 152 VAL A CA 1
ATOM 1128 C C . VAL A 1 152 ? -1.361 -0.230 15.869 1.00 88.06 152 VAL A C 1
ATOM 1130 O O . VAL A 1 152 ? -1.007 0.921 16.091 1.00 88.06 152 VAL A O 1
ATOM 1133 N N . VAL A 1 153 ? -2.149 -0.570 14.853 1.00 92.12 153 VAL A N 1
ATOM 1134 C CA . VAL A 1 153 ? -2.770 0.408 13.959 1.00 92.12 153 VAL A CA 1
ATOM 1135 C C . VAL A 1 153 ? -4.125 0.781 14.548 1.00 92.12 153 VAL A C 1
ATOM 1137 O O . VAL A 1 153 ? -4.916 -0.105 14.879 1.00 92.12 153 VAL A O 1
ATOM 1140 N N . SER A 1 154 ? -4.399 2.077 14.665 1.00 92.62 154 SER A N 1
ATOM 1141 C CA . SER A 1 154 ? -5.678 2.589 15.161 1.00 92.62 154 SER A CA 1
ATOM 1142 C C . SER A 1 154 ? -6.847 2.105 14.303 1.00 92.62 154 SER A C 1
ATOM 1144 O O . SER A 1 154 ? -6.752 2.059 13.077 1.00 92.62 154 SER A O 1
ATOM 1146 N N . LEU A 1 155 ? -7.968 1.754 14.934 1.00 93.31 155 LEU A N 1
ATOM 1147 C CA . LEU A 1 155 ? -9.181 1.359 14.215 1.00 93.31 155 LEU A CA 1
ATOM 1148 C C . LEU A 1 155 ? -9.716 2.516 13.367 1.00 93.31 155 LEU A C 1
ATOM 1150 O O . LEU A 1 155 ? -9.675 3.678 13.776 1.00 93.31 155 LEU A O 1
ATOM 1154 N N . CYS A 1 156 ? -10.248 2.190 12.191 1.00 93.31 156 CYS A N 1
ATOM 1155 C CA . CYS A 1 156 ? -10.916 3.168 11.347 1.00 93.31 156 CYS A CA 1
ATOM 1156 C C . CYS A 1 156 ? -12.152 3.726 12.048 1.00 93.31 156 CYS A C 1
ATOM 1158 O O . CYS A 1 156 ? -12.963 2.980 12.603 1.00 93.31 156 CYS A O 1
ATOM 1160 N N . THR A 1 157 ? -12.320 5.044 11.976 1.00 92.69 157 THR A N 1
ATOM 1161 C CA . THR A 1 157 ? -13.519 5.685 12.510 1.00 92.69 157 THR A CA 1
ATOM 1162 C C . THR A 1 157 ? -14.754 5.276 11.693 1.00 92.69 157 THR A C 1
ATOM 1164 O O . THR A 1 157 ? -14.629 4.974 10.497 1.00 92.69 157 THR A O 1
ATOM 1167 N N . PRO A 1 158 ? -15.962 5.288 12.285 1.00 91.19 158 PRO A N 1
ATOM 1168 C CA . PRO A 1 158 ? -17.196 4.988 11.559 1.00 91.19 158 PRO A CA 1
ATOM 1169 C C . PRO A 1 158 ? -17.400 5.865 10.315 1.00 91.19 158 PRO A C 1
ATOM 1171 O O . PRO A 1 158 ? -17.899 5.387 9.292 1.00 91.19 158 PRO A O 1
ATOM 1174 N N . GLU A 1 159 ? -16.968 7.129 10.366 1.00 90.69 159 GLU A N 1
ATOM 1175 C CA . GLU A 1 159 ? -17.035 8.049 9.227 1.00 90.69 159 GLU A CA 1
ATOM 1176 C C . GLU A 1 159 ? -16.129 7.581 8.086 1.00 90.69 159 GLU A C 1
ATOM 1178 O O . GLU A 1 159 ? -16.542 7.594 6.929 1.00 90.69 159 GLU A O 1
ATOM 1183 N N . THR A 1 160 ? -14.918 7.115 8.408 1.00 90.19 160 THR A N 1
ATOM 1184 C CA . THR A 1 160 ? -13.947 6.603 7.429 1.00 90.19 160 THR A CA 1
ATOM 1185 C C . THR A 1 160 ? -14.453 5.322 6.767 1.00 90.19 160 THR A C 1
ATOM 1187 O O . THR A 1 160 ? -14.404 5.189 5.543 1.00 90.19 160 THR A O 1
ATOM 1190 N N . LEU A 1 161 ? -15.004 4.399 7.562 1.00 91.06 161 LEU A N 1
ATOM 1191 C CA . LEU A 1 161 ? -15.602 3.161 7.057 1.00 91.06 161 LEU A CA 1
ATOM 1192 C C . LEU A 1 161 ? -16.766 3.462 6.106 1.00 91.06 161 LEU A C 1
ATOM 1194 O O . LEU A 1 161 ? -16.801 2.948 4.990 1.00 91.06 161 LEU A O 1
ATOM 1198 N N . THR A 1 162 ? -17.662 4.368 6.504 1.00 90.62 162 THR A N 1
ATOM 1199 C CA . THR A 1 162 ? -18.810 4.778 5.683 1.00 90.62 162 THR A CA 1
ATOM 1200 C C . THR A 1 162 ? -18.367 5.490 4.404 1.00 90.62 162 THR A C 1
ATOM 1202 O O . THR A 1 162 ? -18.864 5.168 3.325 1.00 90.62 162 THR A O 1
ATOM 1205 N N . LYS A 1 163 ? -17.397 6.412 4.502 1.00 90.81 163 LYS A N 1
ATOM 1206 C CA . LYS A 1 163 ? -16.822 7.159 3.369 1.00 90.81 163 LYS A CA 1
ATOM 1207 C C . LYS A 1 163 ? -16.323 6.215 2.278 1.00 90.81 163 LYS A C 1
ATOM 1209 O O . LYS A 1 163 ? -16.660 6.403 1.111 1.00 90.81 163 LYS A O 1
ATOM 1214 N N . PHE A 1 164 ? -15.554 5.200 2.663 1.00 90.56 164 PHE A N 1
ATOM 1215 C CA . PHE A 1 164 ? -14.946 4.264 1.721 1.00 90.56 164 PHE A CA 1
ATOM 1216 C C . PHE A 1 164 ? -15.841 3.063 1.377 1.00 90.56 164 PHE A C 1
ATOM 1218 O O . PHE A 1 164 ? -15.521 2.299 0.470 1.00 90.56 164 PHE A O 1
ATOM 1225 N N . GLY A 1 165 ? -17.000 2.916 2.028 1.00 87.75 165 GLY A N 1
ATOM 1226 C CA . GLY A 1 165 ? -17.969 1.851 1.753 1.00 87.75 165 GLY A CA 1
ATOM 1227 C C . GLY A 1 165 ? -17.637 0.508 2.410 1.00 87.75 165 GLY A C 1
ATOM 1228 O O . GLY A 1 165 ? -18.020 -0.535 1.883 1.00 87.75 165 GLY A O 1
ATOM 1229 N N . PHE A 1 166 ? -16.929 0.518 3.541 1.00 87.56 166 PHE A N 1
ATOM 1230 C CA . PHE A 1 166 ? -16.696 -0.662 4.371 1.00 87.56 166 PHE A CA 1
ATOM 1231 C C . PHE A 1 166 ? -17.795 -0.816 5.427 1.00 87.56 166 PHE A C 1
ATOM 1233 O O . PHE A 1 166 ? -18.273 0.162 6.000 1.00 87.56 166 PHE A O 1
ATOM 1240 N N . ALA A 1 167 ? -18.180 -2.061 5.719 1.00 82.56 167 ALA A N 1
ATOM 1241 C CA . ALA A 1 167 ? -19.143 -2.346 6.778 1.00 82.56 167 ALA A CA 1
ATOM 1242 C C . ALA A 1 167 ? -18.573 -1.972 8.156 1.00 82.56 167 ALA A C 1
ATOM 1244 O O . ALA A 1 167 ? -17.440 -2.353 8.474 1.00 82.56 167 ALA A O 1
ATOM 1245 N N . LEU A 1 168 ? -19.385 -1.285 8.963 1.00 72.19 168 LEU A N 1
ATOM 1246 C CA . LEU A 1 168 ? -19.176 -1.121 10.399 1.00 72.19 168 LEU A CA 1
ATOM 1247 C C . LEU A 1 168 ? -19.232 -2.528 11.010 1.00 72.19 168 LEU A C 1
ATOM 1249 O O . LEU A 1 168 ? -20.255 -3.195 10.889 1.00 72.19 168 LEU A O 1
ATOM 1253 N N . GLY A 1 169 ? -18.117 -3.031 11.542 1.00 63.03 169 GLY A N 1
ATOM 1254 C CA . GLY A 1 169 ? -18.128 -4.305 12.266 1.00 63.03 169 GLY A CA 1
ATOM 1255 C C . GLY A 1 169 ? -19.030 -4.153 13.489 1.00 63.03 169 GLY A C 1
ATOM 1256 O O . GLY A 1 169 ? -18.910 -3.150 14.194 1.00 63.03 169 GLY A O 1
ATOM 1257 N N . PHE A 1 170 ? -19.959 -5.087 13.680 1.00 48.78 170 PHE A N 1
ATOM 1258 C CA . PHE A 1 170 ? -20.884 -5.139 14.812 1.00 48.78 170 PHE A CA 1
ATOM 1259 C C . PHE A 1 170 ? -20.614 -6.397 15.627 1.00 48.78 170 PHE A C 1
ATOM 1261 O O . PHE A 1 170 ? -20.429 -7.460 14.990 1.00 48.78 170 PHE A O 1
#